Protein AF-A0A227HZU3-F1 (afdb_monomer)

Mean predicted aligned error: 6.37 Å

Nearest PDB structures (foldseek):
  3e0k-assembly1_A-2  TM=9.250E-01  e=8.994E-05  Vibrio parahaemolytic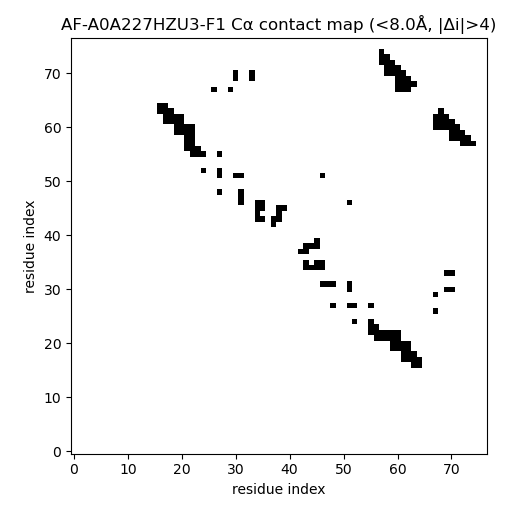us
  3b8g-assembly1_A  TM=9.569E-01  e=2.658E-04  Neisseria gonorrhoeae
  3d2p-assembly1_A  TM=7.499E-01  e=1.030E-03  Neisseria gonorrhoeae
  5icw-assembly1_B  TM=7.411E-01  e=1.031E-01  Homo sapiens
  7l1k-assembly1_A  TM=6.263E-01  e=1.657E+00  Schizosaccharomyces pombe 972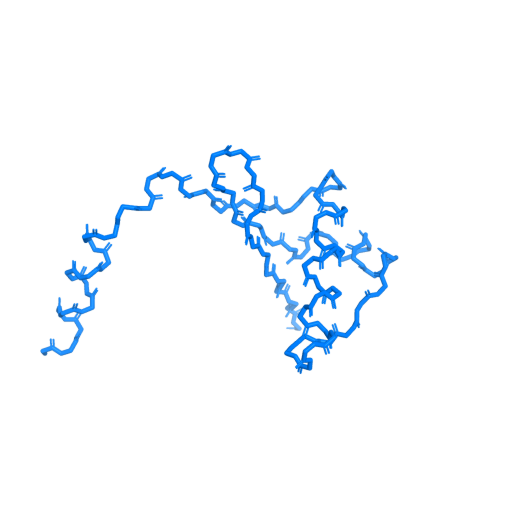h-

InterPro domains:
  IPR016181 Acyl-CoA N-acyltransferase [SSF55729] (16-76)

Structure (mmCIF, N/CA/C/O backbone):
data_AF-A0A227HZU3-F1
#
_entry.id   AF-A0A227HZU3-F1
#
loop_
_atom_site.group_PDB
_atom_site.id
_atom_site.type_symbol
_atom_site.label_atom_id
_atom_site.label_alt_id
_atom_site.label_comp_id
_atom_site.label_asym_id
_atom_site.label_entity_id
_atom_site.label_seq_id
_atom_site.pdbx_PDB_ins_code
_atom_site.Cartn_x
_atom_site.Cartn_y
_atom_site.Cartn_z
_atom_site.occupancy
_atom_site.B_iso_or_equiv
_atom_site.auth_seq_id
_atom_site.auth_comp_id
_atom_site.auth_asym_id
_atom_site.auth_atom_id
_atom_site.pdbx_PDB_model_num
ATOM 1 N N . TYR A 1 1 ? 3.342 5.651 32.660 1.00 62.94 1 TYR A N 1
ATOM 2 C CA . TYR A 1 1 ? 3.237 7.053 32.201 1.00 62.94 1 TYR A CA 1
ATOM 3 C C . TYR A 1 1 ? 3.172 7.199 30.679 1.00 62.94 1 TYR A C 1
ATOM 5 O O . TYR A 1 1 ? 2.248 7.847 30.216 1.00 62.94 1 TYR A O 1
ATOM 13 N N . ALA A 1 2 ? 4.072 6.605 29.884 1.00 71.69 2 ALA A N 1
ATOM 14 C CA . ALA A 1 2 ? 4.055 6.776 28.419 1.00 71.69 2 ALA A CA 1
ATOM 15 C C . ALA A 1 2 ? 2.837 6.148 27.702 1.00 71.69 2 ALA A C 1
ATOM 17 O O . ALA A 1 2 ? 2.330 6.732 26.749 1.00 71.69 2 ALA A O 1
ATOM 18 N N . VAL A 1 3 ? 2.354 4.996 28.185 1.00 76.25 3 VAL A N 1
ATOM 19 C CA . VAL A 1 3 ? 1.204 4.272 27.606 1.00 76.25 3 VAL A CA 1
ATOM 20 C C . VAL A 1 3 ? -0.108 5.036 27.830 1.00 76.25 3 VAL A C 1
ATOM 22 O O . VAL A 1 3 ? -0.788 5.349 26.866 1.00 76.25 3 VAL A O 1
ATOM 25 N N . ASP A 1 4 ? -0.376 5.492 29.060 1.00 81.81 4 ASP A N 1
ATOM 26 C CA . ASP A 1 4 ? -1.554 6.324 29.386 1.00 81.81 4 ASP A CA 1
ATOM 27 C C . ASP A 1 4 ? -1.621 7.618 28.547 1.00 81.81 4 ASP A C 1
ATOM 29 O O . ASP A 1 4 ? -2.679 8.050 28.092 1.00 81.81 4 ASP A O 1
ATOM 33 N N . GLN A 1 5 ? -0.463 8.225 28.268 1.00 81.19 5 GLN A N 1
ATOM 34 C CA . GLN A 1 5 ? -0.375 9.382 27.375 1.00 81.19 5 GLN A CA 1
ATOM 35 C C . GLN A 1 5 ? -0.581 9.019 25.896 1.00 81.19 5 GLN A C 1
ATOM 37 O O . GLN A 1 5 ? -0.979 9.872 25.105 1.00 81.19 5 GLN A O 1
ATOM 42 N N . ALA A 1 6 ? -0.267 7.793 25.473 1.00 76.50 6 ALA A N 1
ATOM 43 C CA . ALA A 1 6 ? -0.557 7.312 24.122 1.00 76.50 6 ALA A CA 1
ATOM 44 C C . ALA A 1 6 ? -2.057 7.043 23.942 1.00 76.50 6 ALA A C 1
ATOM 46 O O . ALA A 1 6 ? -2.630 7.510 22.960 1.00 76.50 6 ALA A O 1
ATOM 47 N N . ASP A 1 7 ? -2.699 6.416 24.927 1.00 76.19 7 ASP A N 1
ATOM 48 C CA . ASP A 1 7 ? -4.133 6.111 24.899 1.00 76.19 7 ASP A CA 1
ATOM 49 C C . ASP A 1 7 ? -4.983 7.386 24.872 1.00 76.19 7 ASP A C 1
ATOM 51 O O . ASP A 1 7 ? -5.889 7.512 24.048 1.00 76.19 7 ASP A O 1
ATOM 55 N N . LYS A 1 8 ? -4.630 8.399 25.680 1.00 81.44 8 LYS A N 1
ATOM 56 C CA . LYS A 1 8 ? -5.286 9.722 25.641 1.00 81.44 8 LYS A CA 1
ATOM 57 C C . LYS A 1 8 ? -5.162 10.404 24.279 1.00 81.44 8 LYS A C 1
ATOM 59 O O . LYS A 1 8 ? -6.128 10.993 23.803 1.00 81.44 8 LYS A O 1
ATOM 64 N N . ARG A 1 9 ? -3.997 10.304 23.628 1.00 78.62 9 ARG A N 1
ATOM 65 C CA . ARG A 1 9 ? -3.788 10.847 22.274 1.00 78.62 9 ARG A CA 1
ATOM 66 C C . ARG A 1 9 ? -4.584 10.082 21.223 1.00 78.62 9 ARG A C 1
ATOM 68 O O . ARG A 1 9 ? -5.056 10.698 20.276 1.00 78.62 9 ARG A O 1
ATOM 75 N N . LEU A 1 10 ? -4.734 8.767 21.377 1.00 70.75 10 LEU A N 1
ATOM 76 C CA . LEU A 1 10 ? -5.536 7.946 20.473 1.00 70.75 10 LEU A CA 1
ATOM 77 C C . LEU A 1 10 ? -7.028 8.272 20.610 1.00 70.75 10 LEU A C 1
ATOM 79 O O . LEU A 1 10 ? -7.703 8.435 19.603 1.00 70.75 10 LEU A O 1
ATOM 83 N N . ALA A 1 11 ? -7.509 8.450 21.844 1.00 72.19 11 ALA A N 1
ATOM 84 C CA . ALA A 1 11 ? -8.892 8.826 22.137 1.00 72.19 11 ALA A CA 1
ATOM 85 C C . ALA A 1 11 ? -9.250 10.252 21.677 1.00 72.19 11 ALA A C 1
ATOM 87 O O . ALA A 1 11 ? -10.405 10.526 21.373 1.00 72.19 11 ALA A O 1
ATOM 88 N N . GLN A 1 12 ? -8.270 11.161 21.620 1.00 77.12 12 GLN A N 1
ATOM 89 C CA . GLN A 1 12 ? -8.442 12.524 21.101 1.00 77.12 12 GLN A CA 1
ATOM 90 C C . GLN A 1 12 ? -8.310 12.628 19.576 1.00 77.12 12 GLN A C 1
ATOM 92 O O . GLN A 1 12 ? -8.634 13.673 19.012 1.00 77.12 12 GLN A O 1
ATOM 97 N N . ARG A 1 13 ? -7.815 11.588 18.891 1.00 70.69 13 ARG A N 1
ATOM 98 C CA . ARG A 1 13 ? -7.765 11.582 17.426 1.00 70.69 13 ARG A CA 1
ATOM 99 C C . ARG A 1 13 ? -9.171 11.358 16.893 1.00 70.69 13 ARG A C 1
ATOM 101 O O . ARG A 1 13 ? -9.720 10.271 17.032 1.00 70.69 13 ARG A O 1
ATOM 108 N N . ASP A 1 14 ? -9.716 12.368 16.227 1.00 68.75 14 ASP A N 1
ATOM 109 C CA . ASP A 1 14 ? -10.898 12.180 15.397 1.00 68.75 14 ASP A CA 1
ATOM 110 C C . ASP A 1 14 ? -10.514 11.358 14.158 1.00 68.75 14 ASP A C 1
ATOM 112 O O . ASP A 1 14 ? -9.974 11.868 13.178 1.00 68.75 14 ASP A O 1
ATOM 116 N N . SER A 1 15 ? -10.723 10.047 14.246 1.00 68.44 15 SER A N 1
ATOM 117 C CA . SER A 1 15 ? -10.582 9.107 13.134 1.00 68.44 15 SER A CA 1
ATOM 118 C C . SER A 1 15 ? -11.933 8.702 12.550 1.00 68.44 15 SER A C 1
ATOM 120 O O . SER A 1 15 ? -11.978 7.819 11.697 1.00 68.44 15 SER A O 1
ATOM 122 N N . SER A 1 16 ? -13.033 9.333 12.980 1.00 72.19 16 SER A N 1
ATOM 123 C CA . SER A 1 16 ? -14.392 8.940 12.583 1.00 72.19 16 SER A CA 1
ATOM 124 C C . SER A 1 16 ? -14.610 8.996 11.066 1.00 72.19 16 SER A C 1
ATOM 126 O O . SER A 1 16 ? -15.400 8.225 10.517 1.00 72.19 16 SER A O 1
ATOM 128 N N . ALA A 1 17 ? -13.862 9.864 10.378 1.00 83.06 17 ALA A N 1
ATOM 129 C CA . ALA A 1 17 ? -13.894 10.020 8.930 1.00 83.06 17 ALA A CA 1
ATOM 130 C C . ALA A 1 17 ? -12.980 9.043 8.162 1.00 83.06 17 ALA A C 1
ATOM 132 O O . ALA A 1 17 ? -13.114 8.944 6.940 1.00 83.06 17 ALA A O 1
ATOM 133 N N . VAL A 1 18 ? -12.065 8.330 8.835 1.00 91.06 18 VAL A N 1
ATOM 134 C CA . VAL A 1 18 ? -11.115 7.401 8.199 1.00 91.06 18 VAL A CA 1
ATOM 135 C C . VAL A 1 18 ? -11.612 5.965 8.332 1.00 91.06 18 VAL A C 1
ATOM 137 O O . VAL A 1 18 ? -11.786 5.442 9.431 1.00 91.06 18 VAL A O 1
ATOM 140 N N . LYS A 1 19 ? -11.789 5.289 7.198 1.00 93.62 19 LYS A N 1
ATOM 141 C CA . LYS A 1 19 ? -12.189 3.880 7.127 1.00 93.62 19 LYS A CA 1
ATOM 142 C C . LYS A 1 19 ? -11.057 3.055 6.542 1.00 93.62 19 LYS A C 1
ATOM 144 O O . LYS A 1 19 ? -10.566 3.361 5.463 1.00 93.62 19 LYS A O 1
ATOM 149 N N . VAL A 1 20 ? -10.677 1.978 7.221 1.00 95.94 20 VAL A N 1
ATOM 150 C CA . VAL A 1 20 ? -9.759 0.982 6.655 1.00 95.94 20 VAL A CA 1
ATOM 151 C C . VAL A 1 20 ? -10.580 -0.154 6.057 1.00 95.94 20 VAL A C 1
ATOM 153 O O . VAL A 1 20 ? -11.464 -0.697 6.722 1.00 95.94 20 VAL A O 1
ATOM 156 N N . ARG A 1 21 ? -10.309 -0.512 4.800 1.00 97.12 21 ARG A N 1
ATOM 157 C CA . ARG A 1 21 ? -11.012 -1.590 4.086 1.00 97.12 21 ARG A CA 1
ATOM 158 C C . ARG A 1 21 ? -10.064 -2.383 3.181 1.00 97.12 21 ARG A C 1
ATOM 160 O O . ARG A 1 21 ? -9.023 -1.848 2.800 1.00 97.12 21 ARG A O 1
ATOM 167 N N . PRO A 1 22 ? -10.420 -3.618 2.780 1.00 98.00 22 PRO A N 1
ATOM 168 C CA . PRO A 1 22 ? -9.716 -4.310 1.706 1.00 98.00 22 PRO A CA 1
ATOM 169 C C . PRO A 1 22 ? -9.680 -3.464 0.427 1.00 98.00 22 PRO A C 1
ATOM 171 O O . PRO A 1 22 ? -10.661 -2.779 0.093 1.00 98.00 22 PRO A O 1
ATOM 174 N N . ALA A 1 23 ? -8.551 -3.519 -0.275 1.00 98.12 23 ALA A N 1
ATOM 175 C CA . ALA A 1 23 ? -8.404 -2.896 -1.580 1.00 98.12 23 ALA A CA 1
ATOM 176 C C . ALA A 1 23 ? -9.254 -3.626 -2.632 1.00 98.12 23 ALA A C 1
ATOM 178 O O . ALA A 1 23 ? -9.532 -4.824 -2.536 1.00 98.12 23 ALA A O 1
ATOM 179 N N . ARG A 1 24 ? -9.688 -2.884 -3.645 1.00 97.69 24 ARG A N 1
ATOM 180 C CA . ARG A 1 24 ? -10.502 -3.355 -4.769 1.00 97.69 24 ARG A CA 1
ATOM 181 C C . ARG A 1 24 ? -9.764 -3.075 -6.071 1.00 97.69 24 ARG A C 1
ATOM 183 O O . ARG A 1 24 ? -8.918 -2.190 -6.133 1.00 97.69 24 ARG A O 1
ATOM 190 N N . LEU A 1 25 ? -10.148 -3.760 -7.149 1.00 98.12 25 LEU A N 1
ATOM 191 C CA . LEU A 1 25 ? -9.590 -3.490 -8.483 1.00 98.12 25 LEU A CA 1
ATOM 192 C C . LEU A 1 25 ? -9.792 -2.032 -8.929 1.00 98.12 25 LEU A C 1
ATOM 194 O O . LEU A 1 25 ? -8.964 -1.496 -9.656 1.00 98.12 25 LEU A O 1
ATOM 198 N N . THR A 1 26 ? -10.853 -1.374 -8.457 1.00 97.69 26 THR A N 1
ATOM 199 C CA . THR A 1 26 ? -11.106 0.052 -8.710 1.00 97.69 26 THR A CA 1
ATOM 200 C C . THR A 1 26 ? -10.101 0.983 -8.030 1.00 97.69 26 THR A C 1
ATOM 202 O O . THR A 1 26 ? -9.995 2.130 -8.438 1.00 97.69 26 THR A O 1
ATOM 205 N N . ASP A 1 27 ? -9.360 0.516 -7.020 1.00 98.06 27 ASP A N 1
ATOM 206 C CA . ASP A 1 27 ? -8.354 1.322 -6.318 1.00 98.06 27 ASP A CA 1
ATOM 207 C C . ASP A 1 27 ? -6.970 1.266 -7.011 1.00 98.06 27 ASP A C 1
ATOM 209 O O . ASP A 1 27 ? -6.050 1.969 -6.598 1.00 98.06 27 ASP A O 1
ATOM 213 N N . ILE A 1 28 ? -6.793 0.439 -8.056 1.00 97.88 28 ILE A N 1
ATOM 214 C CA . ILE A 1 28 ? -5.478 0.142 -8.662 1.00 97.88 28 ILE A CA 1
ATOM 215 C C . ILE A 1 28 ? -4.748 1.390 -9.149 1.00 97.88 28 ILE A C 1
ATOM 217 O O . ILE A 1 28 ? -3.547 1.507 -8.925 1.00 97.88 28 ILE A O 1
ATOM 221 N N . GLU A 1 29 ? -5.450 2.323 -9.788 1.00 97.81 29 GLU A N 1
ATOM 222 C CA . GLU A 1 29 ? -4.826 3.553 -10.290 1.00 97.81 29 GLU A CA 1
ATOM 223 C C . GLU A 1 29 ? -4.285 4.416 -9.146 1.00 97.81 29 GLU A C 1
ATOM 225 O O . GLU A 1 29 ? -3.168 4.927 -9.224 1.00 97.81 29 GLU A O 1
ATOM 230 N N . THR A 1 30 ? -5.032 4.516 -8.044 1.00 97.94 30 THR A N 1
ATOM 231 C CA . THR A 1 30 ? -4.592 5.24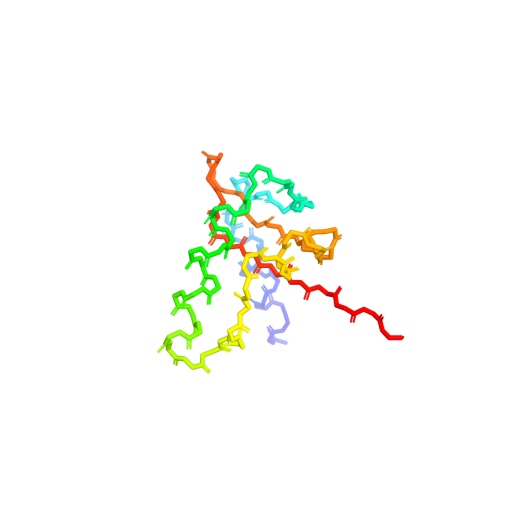8 -6.854 1.00 97.94 30 THR A CA 1
ATOM 232 C C . THR A 1 30 ? -3.405 4.560 -6.178 1.00 97.94 30 THR A C 1
ATOM 234 O O . THR A 1 30 ? -2.434 5.228 -5.820 1.00 97.94 30 THR A O 1
ATOM 237 N N . LEU A 1 31 ? -3.441 3.229 -6.046 1.00 97.81 31 LEU A N 1
ATOM 238 C CA . LEU A 1 31 ? -2.340 2.442 -5.477 1.00 97.81 31 LEU A CA 1
ATOM 239 C C . LEU A 1 31 ? -1.064 2.560 -6.311 1.00 97.81 31 LEU A C 1
ATOM 241 O O . LEU A 1 31 ? 0.010 2.755 -5.748 1.00 97.81 31 LEU A O 1
ATOM 245 N N . GLU A 1 32 ? -1.175 2.463 -7.636 1.00 97.75 32 GLU A N 1
ATOM 246 C CA . GLU A 1 32 ? -0.044 2.610 -8.554 1.00 97.75 32 GLU A CA 1
ATOM 247 C C . GLU A 1 32 ? 0.624 3.977 -8.383 1.00 97.75 32 GLU A C 1
ATOM 249 O O . GLU A 1 32 ? 1.841 4.041 -8.208 1.00 97.75 32 GLU A O 1
ATOM 254 N N . GLY A 1 33 ? -0.165 5.056 -8.322 1.00 97.75 33 GLY A N 1
ATOM 255 C CA . GLY A 1 33 ? 0.349 6.404 -8.077 1.00 97.75 33 GLY A CA 1
ATOM 256 C C . GLY A 1 33 ? 1.064 6.540 -6.730 1.00 97.75 33 GLY A C 1
ATOM 257 O O . GLY A 1 33 ? 2.175 7.071 -6.670 1.00 97.75 33 GLY A O 1
ATOM 258 N N . MET A 1 34 ? 0.469 6.020 -5.651 1.00 97.38 34 MET A N 1
ATOM 259 C CA . MET A 1 34 ? 1.076 6.054 -4.314 1.00 97.38 34 MET A CA 1
ATOM 260 C C . MET A 1 34 ? 2.381 5.259 -4.260 1.00 97.38 34 MET A C 1
ATOM 262 O O . MET A 1 34 ? 3.395 5.760 -3.773 1.00 97.38 34 MET A O 1
ATOM 266 N N . VAL A 1 35 ? 2.379 4.024 -4.765 1.00 96.62 35 VAL A N 1
ATOM 267 C CA . VAL A 1 35 ? 3.564 3.160 -4.747 1.00 96.62 35 VAL A CA 1
ATOM 268 C C . VAL A 1 35 ? 4.679 3.763 -5.593 1.00 96.62 35 VAL A C 1
ATOM 270 O O . VAL A 1 35 ? 5.810 3.817 -5.118 1.00 96.62 35 VAL A O 1
ATOM 273 N N . ALA A 1 36 ? 4.370 4.276 -6.787 1.00 97.06 36 ALA A N 1
ATOM 274 C CA . ALA A 1 36 ? 5.351 4.928 -7.650 1.00 97.06 36 ALA A CA 1
ATOM 275 C C . ALA A 1 36 ? 5.953 6.182 -6.999 1.00 97.06 36 ALA A C 1
ATOM 277 O O . ALA A 1 36 ? 7.170 6.366 -7.032 1.00 97.06 36 ALA A O 1
ATOM 278 N N . TYR A 1 37 ? 5.126 7.019 -6.364 1.00 97.56 37 TYR A N 1
ATOM 279 C CA . TYR A 1 37 ? 5.591 8.216 -5.661 1.00 97.56 37 TYR A CA 1
ATOM 280 C C . TYR A 1 37 ? 6.606 7.873 -4.560 1.00 97.56 37 TYR A C 1
ATOM 282 O O . TYR A 1 37 ? 7.713 8.412 -4.548 1.00 97.56 37 TYR A O 1
ATOM 290 N N . TRP A 1 38 ? 6.267 6.931 -3.676 1.00 97.19 38 TRP A N 1
ATOM 291 C CA . TRP A 1 38 ? 7.154 6.527 -2.580 1.00 97.19 38 TRP A CA 1
ATOM 292 C C . TRP A 1 38 ? 8.368 5.724 -3.058 1.00 97.19 38 TRP A C 1
ATOM 294 O O . TRP A 1 38 ? 9.437 5.825 -2.459 1.00 97.19 38 TRP A O 1
ATOM 304 N N . ALA A 1 39 ? 8.247 4.970 -4.154 1.00 96.81 39 ALA A N 1
ATOM 305 C CA . ALA A 1 39 ? 9.378 4.267 -4.754 1.00 96.81 39 ALA A CA 1
ATOM 306 C C . ALA A 1 39 ? 10.402 5.233 -5.363 1.00 96.81 39 ALA A C 1
ATOM 308 O O . ALA A 1 39 ? 11.603 5.041 -5.188 1.00 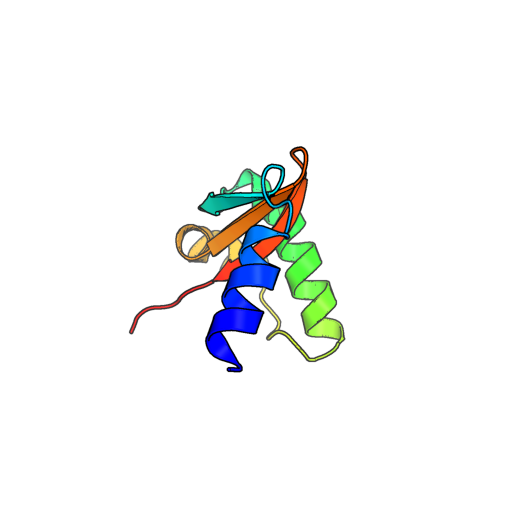96.81 39 ALA A O 1
ATOM 309 N N . ASN A 1 40 ? 9.945 6.321 -5.988 1.00 97.25 40 ASN A N 1
ATOM 310 C CA . ASN A 1 40 ? 10.832 7.368 -6.503 1.00 97.25 40 ASN A CA 1
ATOM 311 C C . ASN A 1 40 ? 11.606 8.100 -5.395 1.00 97.25 40 ASN A C 1
ATOM 313 O O . ASN A 1 40 ? 12.667 8.658 -5.664 1.00 97.25 40 ASN A O 1
ATOM 317 N N . MET A 1 41 ? 11.102 8.085 -4.158 1.00 97.44 41 MET A N 1
ATOM 318 C CA . MET A 1 41 ? 11.801 8.626 -2.987 1.00 97.44 41 MET A CA 1
ATOM 319 C C . MET A 1 41 ? 12.652 7.583 -2.248 1.00 97.44 41 MET A C 1
ATOM 321 O O . MET A 1 41 ? 13.329 7.931 -1.287 1.00 97.44 41 MET A O 1
ATOM 325 N N . GLY A 1 42 ? 12.648 6.323 -2.696 1.00 96.00 42 GLY A N 1
ATOM 326 C CA . GLY A 1 42 ? 13.419 5.233 -2.094 1.00 96.00 42 GLY A CA 1
ATOM 327 C C . GLY A 1 42 ? 12.781 4.583 -0.862 1.00 96.00 42 GLY A C 1
ATOM 328 O O . GLY A 1 42 ? 13.410 3.723 -0.253 1.00 96.00 42 GLY A O 1
ATOM 329 N N . GLU A 1 43 ? 11.547 4.952 -0.507 1.00 94.31 43 GLU A N 1
ATOM 330 C CA . GLU A 1 43 ? 10.839 4.422 0.669 1.00 94.31 43 GLU A CA 1
ATOM 331 C C . GLU A 1 43 ? 10.127 3.093 0.369 1.00 94.31 43 GLU A C 1
ATOM 333 O O . GLU A 1 43 ? 10.156 2.162 1.171 1.00 94.31 43 GLU A O 1
ATOM 338 N N . ASN A 1 44 ? 9.514 2.976 -0.814 1.00 93.44 44 ASN A N 1
ATOM 339 C CA . ASN A 1 44 ? 8.882 1.738 -1.271 1.00 93.44 44 ASN A CA 1
ATOM 340 C C . ASN A 1 44 ? 9.744 1.020 -2.313 1.00 93.44 44 ASN A C 1
ATOM 342 O O . ASN A 1 44 ? 10.417 1.640 -3.131 1.00 93.44 44 ASN A O 1
ATOM 346 N N . LEU A 1 45 ? 9.642 -0.309 -2.363 1.00 93.69 45 LEU A N 1
ATOM 347 C CA . LEU A 1 45 ? 10.111 -1.059 -3.526 1.00 93.69 45 LEU A CA 1
ATOM 348 C C . LEU A 1 45 ? 9.216 -0.738 -4.740 1.00 93.69 45 LEU A C 1
ATOM 350 O O . LEU A 1 45 ? 7.987 -0.758 -4.588 1.00 93.69 45 LEU A O 1
ATOM 354 N N . PRO A 1 46 ? 9.790 -0.483 -5.934 1.00 95.12 46 PRO A N 1
ATOM 355 C CA . PRO A 1 46 ? 9.012 -0.359 -7.160 1.00 95.12 46 PRO A CA 1
ATOM 356 C C . PRO A 1 46 ? 8.148 -1.605 -7.382 1.00 95.12 46 PRO A C 1
ATOM 358 O O . PRO A 1 46 ? 8.633 -2.727 -7.244 1.00 95.12 46 PRO A O 1
ATOM 361 N N . ARG A 1 47 ? 6.877 -1.409 -7.745 1.00 95.31 47 ARG A N 1
ATOM 362 C CA . ARG A 1 47 ? 5.977 -2.481 -8.195 1.00 95.31 47 ARG A CA 1
ATOM 363 C C . ARG A 1 47 ? 5.320 -2.068 -9.499 1.00 95.31 47 ARG A C 1
ATOM 365 O O . ARG A 1 47 ? 4.872 -0.933 -9.641 1.00 95.31 47 ARG A O 1
ATOM 372 N N . SER A 1 48 ? 5.246 -2.997 -10.437 1.00 96.62 48 SER A N 1
ATOM 373 C CA . SER A 1 48 ? 4.503 -2.834 -11.680 1.00 96.62 48 SER A CA 1
ATOM 374 C C . SER A 1 48 ? 2.994 -2.922 -11.441 1.00 96.62 48 SER A C 1
ATOM 376 O O . SER A 1 48 ? 2.526 -3.576 -10.504 1.00 96.62 48 SER A O 1
ATOM 378 N N . ARG A 1 49 ? 2.202 -2.340 -12.349 1.00 96.81 49 ARG A N 1
ATOM 379 C CA . ARG A 1 49 ? 0.737 -2.477 -12.331 1.00 96.81 49 ARG A CA 1
ATOM 380 C C . ARG A 1 49 ? 0.282 -3.939 -12.303 1.00 96.81 49 ARG A C 1
ATOM 382 O O . ARG A 1 49 ? -0.667 -4.269 -11.600 1.00 96.81 49 ARG A O 1
ATOM 389 N N . ASN A 1 50 ? 0.973 -4.820 -13.029 1.00 97.88 50 ASN A N 1
ATOM 390 C CA . ASN A 1 50 ? 0.641 -6.245 -13.073 1.00 97.88 50 ASN A CA 1
ATOM 391 C C . ASN A 1 50 ? 0.821 -6.924 -11.707 1.00 97.88 50 ASN A C 1
ATOM 393 O O . ASN A 1 50 ? -0.030 -7.719 -11.311 1.00 97.88 50 ASN A O 1
ATOM 397 N N . GLU A 1 51 ? 1.883 -6.587 -10.972 1.00 96.44 51 GLU A N 1
ATOM 398 C CA . GLU A 1 51 ? 2.099 -7.080 -9.604 1.00 96.44 51 GLU A CA 1
ATOM 399 C C . GLU A 1 51 ? 1.028 -6.547 -8.649 1.00 96.44 51 GLU A C 1
ATOM 401 O O . GLU A 1 51 ? 0.452 -7.316 -7.885 1.00 96.44 51 GLU A O 1
ATOM 406 N N . LEU A 1 52 ? 0.684 -5.257 -8.744 1.00 97.06 52 LEU A N 1
ATOM 407 C CA . LEU A 1 52 ? -0.377 -4.660 -7.926 1.00 97.06 52 LEU A CA 1
ATOM 408 C C . LEU A 1 52 ? -1.743 -5.313 -8.171 1.00 97.06 52 LEU A C 1
ATOM 410 O O . LEU A 1 52 ? -2.462 -5.587 -7.216 1.00 97.06 52 LEU A O 1
ATOM 414 N N . VAL A 1 53 ? -2.096 -5.597 -9.429 1.00 97.88 53 VAL A N 1
ATOM 415 C CA . VAL A 1 53 ? -3.348 -6.289 -9.782 1.00 97.88 53 VAL A CA 1
ATOM 416 C C . VAL A 1 53 ? -3.355 -7.721 -9.259 1.00 97.88 53 VAL A C 1
ATOM 418 O O . VAL A 1 53 ? -4.353 -8.154 -8.686 1.00 97.88 53 VAL A O 1
ATOM 421 N N . ARG A 1 54 ? -2.252 -8.457 -9.441 1.00 97.00 54 ARG A N 1
ATOM 422 C CA . ARG A 1 54 ? -2.121 -9.841 -8.968 1.00 97.00 54 ARG A CA 1
ATOM 423 C C . ARG A 1 54 ? -2.265 -9.928 -7.451 1.00 97.00 54 ARG A C 1
ATOM 425 O O . ARG A 1 54 ? -2.965 -10.806 -6.954 1.00 97.00 54 ARG A O 1
ATOM 432 N N . ASP A 1 55 ? -1.628 -9.006 -6.740 1.00 96.00 55 ASP A N 1
ATOM 433 C CA . ASP A 1 55 ? -1.515 -9.062 -5.288 1.00 96.00 55 ASP A CA 1
ATOM 434 C C . ASP A 1 55 ? -2.567 -8.190 -4.580 1.00 96.00 55 ASP A C 1
ATOM 436 O O . ASP A 1 55 ? -2.525 -8.074 -3.357 1.00 96.00 55 ASP A O 1
ATOM 440 N N . ILE A 1 56 ? -3.535 -7.603 -5.301 1.00 96.94 56 ILE A N 1
ATOM 441 C CA . ILE A 1 56 ? -4.513 -6.637 -4.759 1.00 96.94 56 ILE A CA 1
ATOM 442 C C . ILE A 1 56 ? -5.262 -7.160 -3.526 1.00 96.94 56 ILE A C 1
ATOM 444 O O . ILE A 1 56 ? -5.539 -6.404 -2.600 1.00 96.94 56 ILE A O 1
ATOM 448 N N . GLY A 1 57 ? -5.525 -8.470 -3.468 1.00 95.94 57 GLY A N 1
ATOM 449 C CA . GLY A 1 57 ? -6.183 -9.118 -2.328 1.00 95.94 57 GLY A CA 1
ATOM 450 C C . GLY A 1 57 ? -5.374 -9.091 -1.024 1.00 95.94 57 GLY A C 1
ATOM 451 O O . GLY A 1 57 ? -5.937 -9.327 0.039 1.00 95.94 57 GLY A O 1
ATOM 452 N N . SER A 1 58 ? -4.075 -8.783 -1.091 1.00 96.06 58 SER A N 1
ATOM 453 C CA . SER A 1 58 ? -3.191 -8.601 0.070 1.00 96.06 58 SER A CA 1
ATOM 454 C C . SER A 1 58 ? -3.148 -7.160 0.590 1.00 96.06 58 SER A C 1
ATOM 456 O O . SER A 1 58 ? -2.531 -6.900 1.627 1.00 96.06 58 SER A O 1
ATOM 458 N N . PHE A 1 59 ? -3.777 -6.216 -0.121 1.00 97.25 59 PHE A N 1
ATOM 459 C CA . PHE A 1 59 ? -3.763 -4.803 0.233 1.00 97.25 59 PHE A CA 1
ATOM 460 C C . PHE A 1 59 ? -4.991 -4.391 1.047 1.00 97.25 59 PHE A C 1
ATOM 462 O O . PHE A 1 59 ? -6.128 -4.776 0.768 1.00 97.25 59 PHE A O 1
ATOM 469 N N . ALA A 1 60 ? -4.754 -3.508 2.010 1.00 98.06 60 ALA A N 1
ATOM 470 C CA . ALA A 1 60 ? -5.770 -2.683 2.645 1.00 98.06 60 ALA A CA 1
ATOM 471 C C . ALA A 1 60 ? -5.540 -1.212 2.277 1.00 98.06 60 ALA A C 1
ATOM 473 O O . ALA A 1 60 ? -4.401 -0.782 2.078 1.00 98.06 60 ALA A O 1
ATOM 474 N N . VAL A 1 61 ? -6.623 -0.439 2.216 1.00 98.31 61 VAL A N 1
ATOM 475 C CA . VAL A 1 61 ? -6.598 1.006 1.973 1.00 98.31 61 VAL A CA 1
ATOM 476 C C . VAL A 1 61 ? -7.201 1.768 3.140 1.00 98.31 61 VAL A C 1
ATOM 478 O O . VAL A 1 61 ? -8.148 1.298 3.773 1.00 98.31 61 VAL A O 1
ATOM 481 N N . ALA A 1 62 ? -6.659 2.954 3.397 1.00 97.50 62 ALA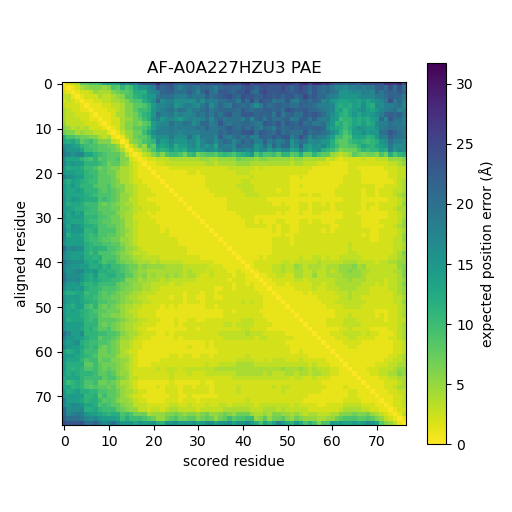 A N 1
ATOM 482 C CA . ALA A 1 62 ? -7.299 3.973 4.210 1.00 97.50 62 ALA A CA 1
ATOM 483 C C . ALA A 1 62 ? -8.107 4.890 3.286 1.00 97.50 62 ALA A C 1
ATOM 485 O O . ALA A 1 6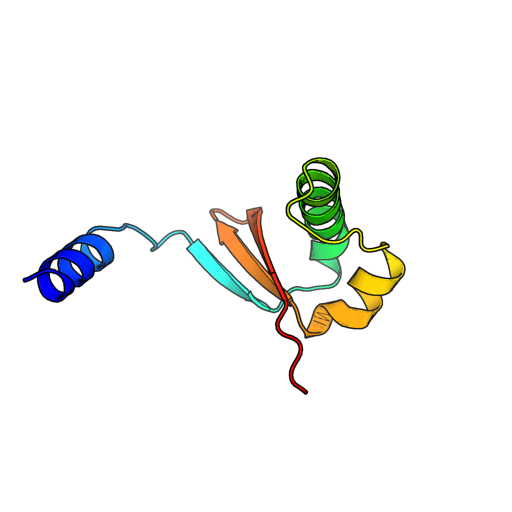2 ? -7.562 5.460 2.342 1.00 97.50 62 ALA A O 1
ATOM 486 N N . GLU A 1 63 ? -9.402 5.013 3.552 1.00 95.94 63 GLU A N 1
ATOM 487 C CA . GLU A 1 63 ? -10.329 5.889 2.846 1.00 95.94 63 GLU A CA 1
ATOM 488 C C . GLU A 1 63 ? -10.748 7.031 3.773 1.00 95.94 63 GLU A C 1
ATOM 490 O O . GLU A 1 63 ? -11.186 6.791 4.899 1.00 95.94 63 GLU A O 1
ATOM 495 N N . HIS A 1 64 ? -10.633 8.267 3.302 1.00 93.62 64 HIS A N 1
ATOM 496 C CA . HIS A 1 64 ? -11.043 9.472 4.009 1.00 93.62 64 HIS A CA 1
ATOM 497 C C . HIS A 1 64 ? -11.935 10.302 3.086 1.00 93.62 64 HIS A C 1
ATOM 499 O O . HIS A 1 64 ? -11.534 10.635 1.976 1.00 93.62 64 HIS A O 1
ATOM 505 N N . HI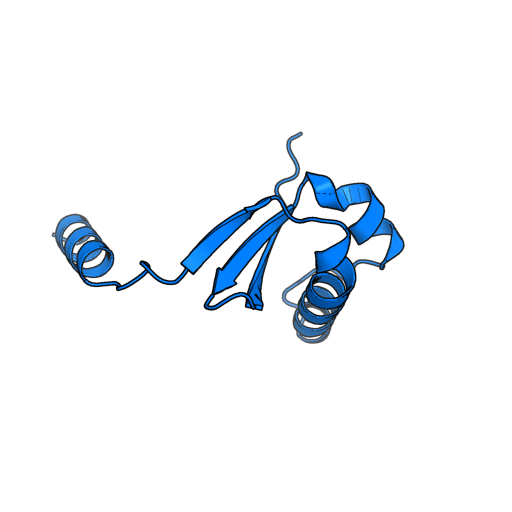S A 1 65 ? -13.167 10.589 3.513 1.00 91.62 65 HIS A N 1
ATOM 506 C CA . HIS A 1 65 ? -14.175 11.284 2.693 1.00 91.62 65 HIS A CA 1
ATOM 507 C C . HIS A 1 65 ? -14.403 10.680 1.287 1.00 91.62 65 HIS A C 1
ATOM 509 O O . HIS A 1 65 ? -14.715 11.398 0.344 1.00 91.62 65 HIS A O 1
ATOM 515 N N . GLY A 1 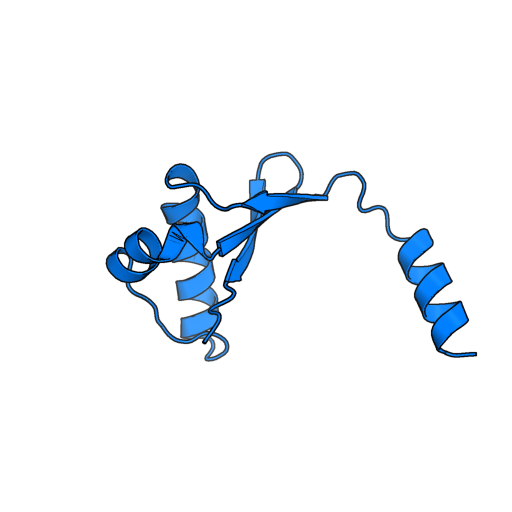66 ? -14.294 9.354 1.152 1.00 91.44 66 GLY A N 1
ATOM 516 C CA . GLY A 1 66 ? -14.487 8.648 -0.122 1.00 91.44 66 GLY A CA 1
ATOM 517 C C . GLY A 1 66 ? -13.237 8.570 -1.001 1.00 91.44 66 GLY A C 1
ATOM 518 O O . GLY A 1 66 ? -13.266 7.899 -2.030 1.00 91.44 66 GLY A O 1
ATOM 519 N N . GLU A 1 67 ? -12.134 9.194 -0.588 1.00 95.00 67 GLU A N 1
AT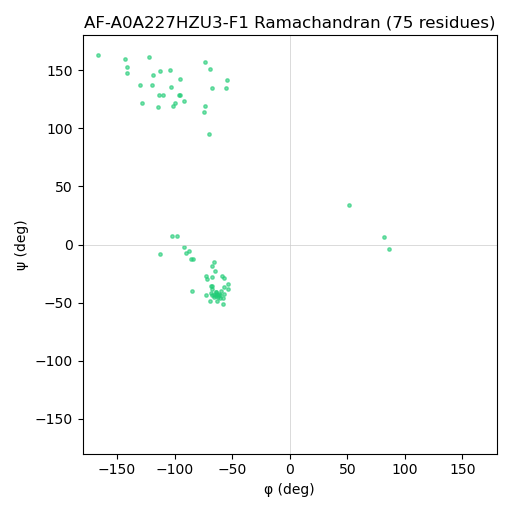OM 520 C CA . GLU A 1 67 ? -10.856 9.141 -1.292 1.00 95.00 67 GLU A CA 1
ATOM 521 C C . GLU A 1 67 ? -9.895 8.183 -0.594 1.00 95.00 67 GLU A C 1
ATOM 523 O O . GLU A 1 67 ? -9.747 8.200 0.629 1.00 95.00 67 GLU A O 1
ATOM 528 N N . VAL A 1 68 ? -9.209 7.349 -1.372 1.00 97.56 68 VAL A N 1
ATOM 529 C CA . VAL A 1 68 ? -8.118 6.524 -0.851 1.00 97.56 68 VAL A CA 1
ATOM 530 C C . VAL A 1 68 ? -6.914 7.427 -0.587 1.00 97.56 68 VAL A C 1
ATOM 532 O O . VAL A 1 68 ? -6.384 8.043 -1.507 1.00 97.56 68 VAL A O 1
ATOM 535 N N . THR A 1 69 ? -6.474 7.494 0.670 1.00 96.38 69 THR A N 1
ATOM 536 C CA . THR A 1 69 ? -5.370 8.358 1.132 1.00 96.38 69 THR A CA 1
ATOM 537 C C . THR A 1 69 ? -4.132 7.580 1.572 1.00 96.38 69 THR A C 1
ATOM 539 O O . THR A 1 69 ? -3.078 8.171 1.799 1.00 96.38 69 THR A O 1
ATOM 542 N N . GLY A 1 70 ? -4.220 6.252 1.650 1.00 96.38 70 GLY A N 1
ATOM 543 C CA . GLY A 1 70 ? -3.070 5.393 1.903 1.00 96.38 70 GLY A CA 1
ATOM 544 C C . GLY A 1 70 ? -3.362 3.925 1.620 1.00 96.38 70 GLY A C 1
ATOM 545 O O . GLY A 1 70 ? -4.520 3.508 1.556 1.00 96.38 70 GLY A O 1
ATOM 546 N N . CYS A 1 71 ? -2.304 3.131 1.485 1.00 97.12 71 CYS A N 1
ATOM 547 C CA . CYS A 1 71 ? -2.388 1.688 1.295 1.00 97.12 71 CYS A CA 1
ATOM 548 C C . CYS A 1 71 ? -1.279 0.956 2.056 1.00 97.12 71 CYS A C 1
ATOM 550 O O . CYS A 1 71 ? -0.187 1.489 2.248 1.00 97.12 71 CYS A O 1
ATOM 552 N N . ALA A 1 72 ? -1.543 -0.289 2.439 1.00 96.06 72 ALA A N 1
ATOM 553 C CA . ALA A 1 72 ? -0.560 -1.205 3.005 1.00 96.06 72 ALA A CA 1
ATOM 554 C C . ALA A 1 72 ? -0.817 -2.617 2.474 1.00 96.06 72 ALA A C 1
ATOM 556 O O . ALA A 1 72 ? -1.967 -2.979 2.239 1.00 96.06 72 ALA A O 1
ATOM 557 N N . SER A 1 73 ? 0.235 -3.418 2.306 1.00 94.31 73 SER A N 1
ATOM 558 C CA . SER A 1 73 ? 0.129 -4.830 1.922 1.00 94.31 73 SER A CA 1
ATOM 559 C C . SER A 1 73 ? 0.733 -5.719 2.998 1.00 94.31 73 SER A C 1
ATOM 561 O O . SER A 1 73 ? 1.834 -5.426 3.466 1.00 94.31 73 SER A O 1
ATOM 563 N N . LEU A 1 74 ? 0.069 -6.825 3.329 1.00 92.94 74 LEU A N 1
ATOM 564 C CA . LEU A 1 74 ? 0.625 -7.864 4.192 1.00 92.94 74 LEU A CA 1
ATOM 565 C C . LEU A 1 74 ? 0.814 -9.146 3.382 1.00 92.94 74 LEU A C 1
ATOM 567 O O . LEU A 1 74 ? -0.156 -9.726 2.901 1.00 92.94 74 LEU A O 1
ATOM 571 N N . TYR A 1 75 ? 2.060 -9.599 3.269 1.00 85.56 75 TYR A N 1
ATOM 572 C CA . TYR A 1 75 ? 2.382 -10.912 2.721 1.00 85.56 75 TYR A CA 1
ATOM 573 C C . TYR A 1 75 ? 2.675 -11.862 3.882 1.00 85.56 75 TYR A C 1
ATOM 575 O O . TYR A 1 75 ? 3.574 -11.599 4.680 1.00 85.56 75 TYR A O 1
ATOM 583 N N . VAL A 1 76 ? 1.891 -12.931 4.006 1.00 80.06 76 VAL A N 1
ATOM 584 C CA . VAL A 1 76 ? 2.085 -13.956 5.040 1.00 80.06 76 VAL A CA 1
ATOM 585 C C . VAL A 1 76 ? 2.888 -15.099 4.422 1.00 80.06 76 VAL A C 1
ATOM 587 O O . VAL A 1 76 ? 2.536 -15.567 3.339 1.00 80.06 76 VAL A O 1
ATOM 590 N N . TYR A 1 77 ? 3.972 -15.497 5.088 1.00 67.50 77 TYR A N 1
ATOM 591 C CA . TYR A 1 77 ? 4.815 -16.638 4.719 1.00 67.50 77 TYR A CA 1
ATOM 592 C C . TYR A 1 77 ? 4.445 -17.866 5.551 1.00 67.50 77 TYR A C 1
ATOM 594 O O . TYR A 1 77 ? 4.155 -17.676 6.756 1.00 67.50 77 TYR A O 1
#

Sequence (77 aa):
YAVDQADKRLAQRDSSAVKVRPARLTDIETLEGMVAYWANMGENLPRSRNELVRDIGSFAVAEHHGEVTGCASLYVY

Solvent-accessible surface area (backbone atoms only — not comparable to full-atom values): 4700 Å² total; per-residue (Å²): 114,72,64,64,57,47,54,54,52,56,75,68,51,87,51,89,64,56,45,79,44,78,46,52,83,88,45,47,70,60,50,49,53,52,43,51,54,37,24,77,72,68,78,37,77,80,75,54,70,69,56,50,64,72,47,31,86,40,25,36,27,36,28,45,90,88,38,79,78,47,74,50,72,64,86,87,131

pLDDT: mean 90.84, std 9.89, range [62.94, 98.31]

Radius of gyration: 15.15 Å; Cα contacts (8 Å, |Δi|>4): 84; chains: 1; bounding box: 28×29×45 Å

Secondary structure (DSSP, 8-state):
-HHHHHHHHHHHS--TTEEEEE--GGGHHHHHHHHHHHHHTTSSPP--HHHHHHHGGGEEEEEETTEEEEEEE----

Foldseek 3Di:
DVVVVVVVVVVPDPCVQKDKDQFDPVCLVVVQVVQVVCVVVVNHPDDDSVRCNVQSRQKIFIDGPNDTPDMDGDDDD

Organism: Vibrio parahaemolyticus (NCBI:txid670)